Protein AF-A0A9X1P9I6-F1 (afdb_monomer_lite)

Sequence (38 aa):
MVGNKYRLIVEIDYEDKTVEVRFIGTHAEYDKVDASTV

Structure (mmCIF, N/CA/C/O backbone):
data_AF-A0A9X1P9I6-F1
#
_entry.id   AF-A0A9X1P9I6-F1
#
loop_
_atom_site.group_PDB
_atom_site.id
_atom_site.type_symbol
_atom_site.label_atom_id
_atom_site.label_alt_id
_atom_site.label_comp_id
_atom_site.label_asym_id
_atom_site.label_entity_id
_atom_site.label_seq_id
_atom_site.pdbx_PDB_ins_code
_atom_site.Cartn_x
_atom_site.Cartn_y
_atom_site.Cartn_z
_atom_site.occupancy
_atom_site.B_iso_or_equiv
_atom_site.auth_seq_id
_atom_site.auth_comp_id
_atom_site.auth_asym_id
_atom_site.auth_atom_id
_atom_site.pdbx_PDB_model_num
ATOM 1 N N . MET A 1 1 ? 22.340 1.161 -6.251 1.00 41.16 1 MET A N 1
ATOM 2 C CA . MET A 1 1 ? 21.359 1.632 -5.250 1.00 41.16 1 MET A CA 1
ATOM 3 C C . MET A 1 1 ? 19.970 1.327 -5.782 1.00 41.16 1 MET A C 1
ATOM 5 O O . MET A 1 1 ? 19.677 1.709 -6.903 1.00 41.16 1 MET A O 1
ATOM 9 N N . VAL A 1 2 ? 19.165 0.562 -5.046 1.00 54.75 2 VAL A N 1
ATOM 10 C CA . VAL A 1 2 ? 17.814 0.146 -5.450 1.00 54.75 2 VAL A CA 1
ATOM 11 C C . VAL A 1 2 ? 16.866 0.613 -4.350 1.00 54.75 2 VAL A C 1
ATOM 13 O O . VAL A 1 2 ? 16.632 -0.099 -3.383 1.00 54.75 2 VAL A O 1
ATOM 16 N N . GLY A 1 3 ? 16.405 1.855 -4.448 1.00 58.44 3 GLY A N 1
ATOM 17 C CA . GLY A 1 3 ? 15.374 2.400 -3.565 1.00 58.44 3 GLY A CA 1
ATOM 18 C C . GLY A 1 3 ? 14.062 2.500 -4.335 1.00 58.44 3 GLY A C 1
ATOM 19 O O . GLY A 1 3 ? 14.086 2.914 -5.489 1.00 58.44 3 GLY A O 1
ATOM 20 N N . ASN A 1 4 ? 12.940 2.130 -3.710 1.00 68.56 4 ASN A N 1
ATOM 21 C CA . ASN A 1 4 ? 11.570 2.308 -4.229 1.00 68.56 4 ASN A CA 1
ATOM 22 C C . ASN A 1 4 ? 11.143 1.400 -5.401 1.00 68.56 4 ASN A C 1
ATOM 24 O O . ASN A 1 4 ? 10.495 1.853 -6.340 1.00 68.56 4 ASN A O 1
ATOM 28 N N . LYS A 1 5 ? 11.466 0.100 -5.351 1.00 74.31 5 LYS A N 1
ATOM 29 C CA . LYS A 1 5 ? 10.960 -0.874 -6.344 1.00 74.31 5 LYS A CA 1
ATOM 30 C C . LYS A 1 5 ? 9.497 -1.266 -6.157 1.00 74.31 5 LYS A C 1
ATOM 32 O O . LYS A 1 5 ? 8.888 -1.724 -7.119 1.00 74.31 5 LYS A O 1
ATOM 37 N N . TYR A 1 6 ? 8.967 -1.098 -4.951 1.00 81.12 6 TYR A N 1
ATOM 38 C CA . TYR A 1 6 ? 7.633 -1.549 -4.576 1.00 81.12 6 TYR A CA 1
ATOM 39 C C . TYR A 1 6 ? 6.739 -0.375 -4.182 1.00 81.12 6 TYR A C 1
ATOM 41 O O . TYR A 1 6 ? 7.216 0.654 -3.697 1.00 81.12 6 TYR A O 1
ATOM 49 N N . ARG A 1 7 ? 5.440 -0.554 -4.396 1.00 83.88 7 ARG A N 1
ATOM 50 C CA . ARG A 1 7 ? 4.352 0.323 -3.983 1.00 83.88 7 ARG A CA 1
ATOM 51 C C . ARG A 1 7 ? 3.376 -0.480 -3.129 1.00 83.88 7 ARG A C 1
ATOM 53 O O . ARG A 1 7 ? 3.157 -1.665 -3.373 1.00 83.88 7 ARG A O 1
ATOM 60 N N . LEU A 1 8 ? 2.830 0.194 -2.127 1.00 87.94 8 LEU A N 1
ATOM 61 C CA . LEU A 1 8 ? 1.830 -0.308 -1.196 1.00 87.94 8 LEU A CA 1
ATOM 62 C C . LEU A 1 8 ? 0.626 0.632 -1.300 1.00 87.94 8 LEU A C 1
ATOM 64 O O . LEU A 1 8 ? 0.803 1.841 -1.151 1.00 87.94 8 LEU A O 1
ATOM 68 N N . ILE A 1 9 ? -0.559 0.088 -1.565 1.00 87.44 9 ILE A N 1
ATOM 69 C CA . ILE A 1 9 ? -1.833 0.808 -1.476 1.00 87.44 9 ILE A CA 1
ATOM 70 C C . ILE A 1 9 ? -2.572 0.235 -0.279 1.00 87.44 9 ILE A C 1
ATOM 72 O O . ILE A 1 9 ? -2.753 -0.981 -0.175 1.00 87.44 9 ILE A O 1
ATOM 76 N N . VAL A 1 10 ? -2.970 1.119 0.625 1.00 91.69 10 VAL A N 1
ATOM 77 C CA . VAL A 1 10 ? -3.740 0.772 1.814 1.00 91.69 10 VAL A CA 1
ATOM 78 C C . VAL A 1 10 ? -4.948 1.678 1.910 1.00 91.69 10 VAL A C 1
ATOM 80 O O . VAL A 1 10 ? -4.877 2.855 1.558 1.00 91.69 10 VAL A O 1
ATOM 83 N N . GLU A 1 11 ? -6.026 1.120 2.430 1.00 90.62 11 GLU A N 1
ATOM 84 C CA . GLU A 1 11 ? -7.147 1.875 2.954 1.00 90.62 11 GLU A CA 1
ATOM 85 C C . GLU A 1 11 ? -6.995 1.951 4.468 1.00 90.62 11 GLU A C 1
ATOM 87 O O . GLU A 1 11 ? -6.691 0.958 5.131 1.00 90.62 11 GLU A O 1
ATOM 92 N N . ILE A 1 12 ? -7.108 3.162 5.002 1.00 92.94 12 ILE A N 1
ATOM 93 C CA . ILE A 1 12 ? -6.951 3.421 6.428 1.00 92.94 12 ILE A CA 1
ATOM 94 C C . ILE A 1 12 ? -8.280 3.956 6.927 1.00 92.94 12 ILE A C 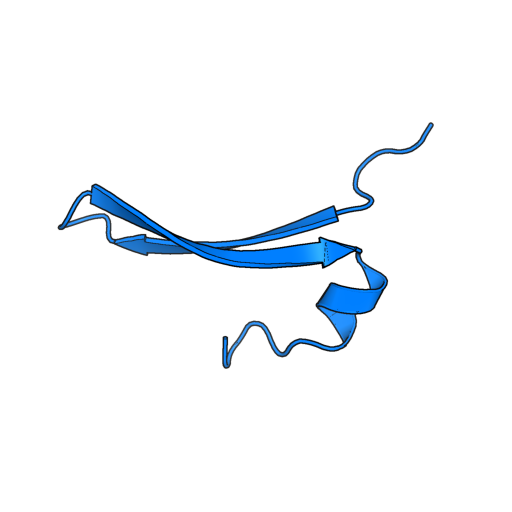1
ATOM 96 O O . ILE A 1 12 ? -8.659 5.078 6.584 1.00 92.94 12 ILE A O 1
ATOM 100 N N . ASP A 1 13 ? -8.938 3.170 7.769 1.00 94.00 13 ASP A N 1
ATOM 101 C CA . ASP A 1 13 ? -10.058 3.651 8.556 1.00 94.00 13 ASP A CA 1
ATOM 102 C C . ASP A 1 13 ? -9.518 4.187 9.885 1.00 94.00 13 ASP A C 1
ATOM 104 O O . ASP A 1 13 ? -9.038 3.445 10.748 1.00 94.00 13 ASP A O 1
ATOM 108 N N . TYR A 1 14 ? -9.545 5.509 10.038 1.00 91.94 14 TYR 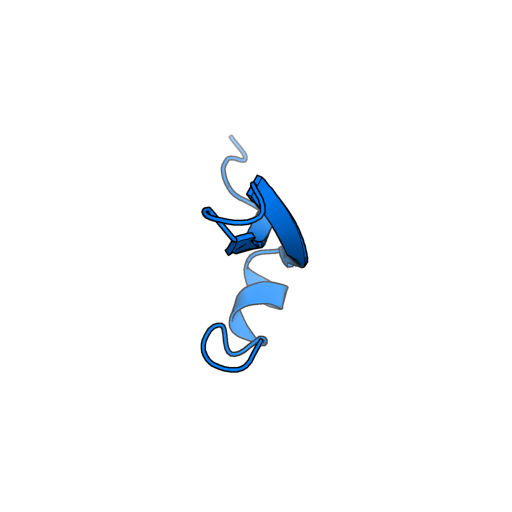A N 1
ATOM 109 C CA . TYR A 1 14 ? -9.061 6.171 11.249 1.00 91.94 14 TYR A CA 1
ATOM 110 C C . TYR A 1 14 ? -10.044 6.080 12.420 1.00 91.94 14 TYR A C 1
ATOM 112 O O . TYR A 1 14 ? -9.612 6.210 13.569 1.00 91.94 14 TYR A O 1
ATOM 120 N N . GLU A 1 15 ? -11.332 5.880 12.145 1.00 93.75 15 GLU A N 1
ATOM 121 C CA . GLU A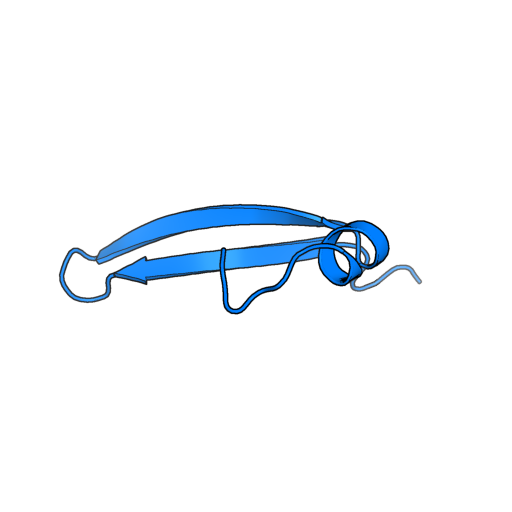 1 15 ? -12.377 5.762 13.161 1.00 93.75 15 GLU A CA 1
ATOM 122 C C . GLU A 1 15 ? -12.306 4.378 13.808 1.00 93.75 15 GLU A C 1
ATOM 124 O O . GLU A 1 15 ? -12.123 4.270 15.025 1.00 93.75 15 GLU A O 1
ATOM 129 N N . ASP A 1 16 ? -12.285 3.337 12.978 1.00 94.88 16 ASP A N 1
ATOM 130 C CA . ASP A 1 16 ? -12.137 1.946 13.411 1.00 94.88 16 ASP A CA 1
ATOM 131 C C . ASP A 1 16 ? -10.678 1.566 13.720 1.00 94.88 16 ASP A C 1
ATOM 133 O O . ASP A 1 16 ? -10.403 0.501 14.278 1.00 94.88 16 ASP A O 1
ATOM 137 N N . LYS A 1 17 ? -9.723 2.454 13.407 1.00 94.06 17 LYS A N 1
ATOM 138 C CA . LYS A 1 17 ? -8.269 2.249 13.552 1.00 94.06 17 LYS A CA 1
ATOM 139 C C . LYS A 1 1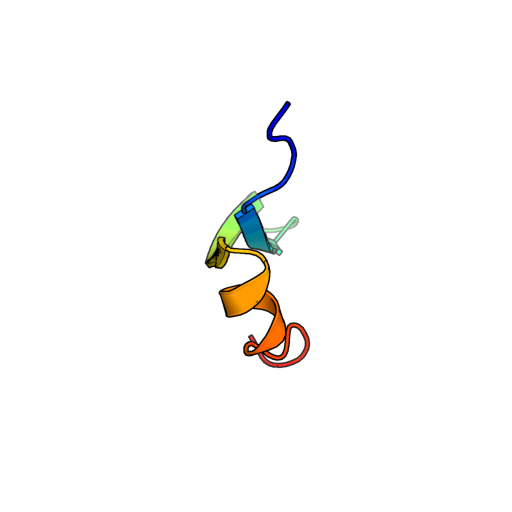7 ? -7.783 0.983 12.848 1.00 94.06 17 LYS A C 1
ATOM 141 O O . LYS A 1 17 ? -6.885 0.293 13.341 1.00 94.06 17 LYS A O 1
ATOM 146 N N . THR A 1 18 ? -8.370 0.681 11.697 1.00 93.75 18 THR A N 1
ATOM 147 C CA . THR A 1 18 ? -8.006 -0.473 10.879 1.00 93.75 18 THR A CA 1
ATOM 148 C C . THR A 1 18 ? -7.231 -0.031 9.645 1.00 93.75 18 THR A C 1
ATOM 150 O O . THR A 1 18 ? -7.354 1.092 9.156 1.00 93.75 18 THR A O 1
ATOM 153 N N . VAL A 1 19 ? -6.356 -0.917 9.172 1.00 93.44 19 VAL A N 1
ATOM 154 C CA . VAL A 1 19 ? -5.588 -0.711 7.945 1.00 93.44 19 VAL A CA 1
ATOM 155 C C . VAL A 1 19 ? -5.782 -1.940 7.082 1.00 93.44 19 VAL A C 1
ATOM 157 O O . VAL A 1 19 ? -5.358 -3.035 7.457 1.00 93.44 19 VAL A O 1
ATOM 160 N N . GLU A 1 20 ? -6.401 -1.753 5.926 1.00 92.19 20 GLU A N 1
ATOM 161 C CA . GLU A 1 20 ? -6.581 -2.796 4.930 1.00 92.19 20 GLU A CA 1
ATOM 162 C C . GLU A 1 20 ? -5.561 -2.623 3.804 1.00 92.19 20 GLU A C 1
ATOM 164 O O . GLU A 1 20 ? -5.398 -1.548 3.227 1.00 92.19 20 GLU A O 1
ATOM 169 N N . VAL A 1 21 ? -4.838 -3.696 3.486 1.00 90.25 21 VAL A N 1
ATOM 170 C CA . VAL A 1 21 ? -3.860 -3.694 2.396 1.00 90.25 21 VAL A CA 1
ATOM 171 C C . VAL A 1 21 ? -4.552 -4.098 1.104 1.00 90.25 21 VAL A C 1
ATOM 173 O O . VAL A 1 21 ? -4.851 -5.274 0.906 1.00 90.25 21 VAL A O 1
ATOM 176 N N . ARG A 1 22 ? -4.755 -3.133 0.204 1.00 87.44 22 ARG A N 1
ATOM 177 C CA . ARG A 1 22 ? -5.440 -3.357 -1.079 1.00 87.44 22 ARG A CA 1
ATOM 178 C C . ARG A 1 22 ? -4.476 -3.773 -2.190 1.00 87.44 22 ARG A C 1
ATOM 180 O O . ARG A 1 22 ? -4.869 -4.468 -3.121 1.00 87.44 22 ARG A O 1
ATOM 187 N N . PHE A 1 23 ? -3.193 -3.410 -2.085 1.00 84.31 23 PHE A N 1
ATOM 188 C CA . PHE A 1 23 ? -2.181 -3.817 -3.063 1.00 84.31 23 PHE A CA 1
ATOM 189 C C . PHE A 1 23 ? -0.749 -3.753 -2.519 1.00 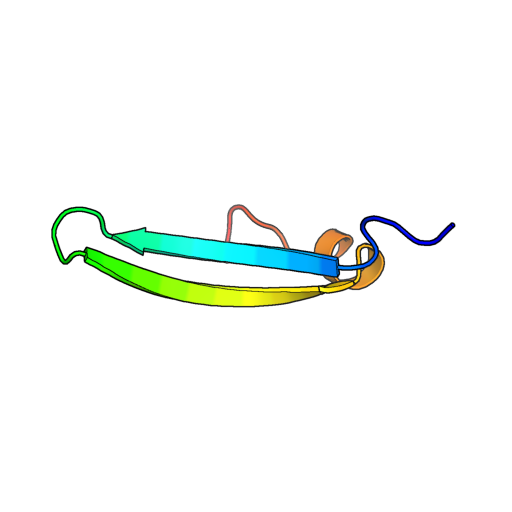84.31 23 PHE A C 1
ATOM 191 O O . PHE A 1 23 ? -0.366 -2.776 -1.876 1.00 84.31 23 PHE A O 1
ATOM 198 N N . ILE A 1 24 ? 0.077 -4.743 -2.876 1.00 87.00 24 ILE A N 1
ATOM 199 C CA . ILE A 1 24 ? 1.541 -4.697 -2.757 1.00 87.00 24 ILE A CA 1
ATOM 200 C C . ILE A 1 24 ? 2.136 -5.197 -4.070 1.00 87.00 24 ILE A C 1
ATOM 202 O O . ILE A 1 24 ? 1.881 -6.332 -4.464 1.00 87.00 24 ILE A O 1
ATOM 206 N N . GLY A 1 25 ? 2.968 -4.394 -4.724 1.00 84.94 25 GLY A N 1
ATOM 207 C CA . GLY A 1 25 ? 3.585 -4.814 -5.981 1.00 84.94 25 GLY A CA 1
ATOM 208 C C . GLY A 1 25 ? 4.670 -3.874 -6.466 1.00 84.94 25 GLY A C 1
ATOM 209 O O . GLY A 1 25 ? 4.970 -2.856 -5.842 1.00 84.94 25 GLY A O 1
ATOM 210 N N . THR A 1 26 ? 5.319 -4.235 -7.564 1.00 87.69 26 THR A N 1
ATOM 211 C CA . THR A 1 26 ? 6.365 -3.418 -8.181 1.00 87.69 26 THR A CA 1
ATOM 212 C C . THR A 1 26 ? 5.792 -2.173 -8.851 1.00 87.69 26 THR A C 1
ATOM 214 O O . THR A 1 26 ? 4.591 -2.074 -9.098 1.00 87.69 26 THR A O 1
ATOM 217 N N . HIS A 1 27 ? 6.651 -1.213 -9.205 1.00 81.12 27 HIS A N 1
ATOM 218 C CA . HIS A 1 27 ? 6.191 -0.006 -9.900 1.00 81.12 27 HIS A CA 1
ATOM 219 C C . HIS A 1 27 ? 5.486 -0.316 -11.237 1.00 81.12 27 HIS A C 1
ATOM 221 O O . HIS A 1 27 ? 4.502 0.332 -11.566 1.00 81.12 27 HIS A O 1
ATOM 227 N N . ALA A 1 28 ? 5.933 -1.357 -11.950 1.00 78.94 28 ALA A N 1
ATOM 228 C CA . ALA A 1 28 ? 5.328 -1.795 -13.209 1.00 78.94 28 ALA A CA 1
ATOM 229 C C . ALA A 1 28 ? 3.977 -2.514 -13.031 1.00 78.94 28 ALA A C 1
ATOM 231 O O . ALA A 1 28 ? 3.170 -2.546 -13.959 1.00 78.94 28 ALA A O 1
ATOM 232 N N . GLU A 1 29 ? 3.743 -3.126 -11.869 1.00 78.31 29 GLU A N 1
ATOM 233 C CA . GLU A 1 29 ? 2.448 -3.719 -11.521 1.00 78.31 29 GLU A CA 1
ATOM 234 C C . GLU A 1 29 ? 1.475 -2.639 -11.046 1.00 78.31 29 GLU A C 1
ATOM 236 O O . GLU A 1 29 ? 0.320 -2.649 -11.454 1.00 78.31 29 GLU A O 1
ATOM 241 N N . TYR A 1 30 ? 1.966 -1.667 -10.270 1.00 76.81 30 TYR A N 1
ATOM 242 C CA . TYR A 1 30 ? 1.195 -0.502 -9.843 1.00 76.81 30 TYR A CA 1
ATOM 243 C C . TYR A 1 30 ? 0.679 0.323 -11.031 1.00 76.81 30 TYR A C 1
ATOM 245 O O . TYR A 1 30 ? -0.489 0.678 -11.039 1.00 76.81 30 TYR A O 1
ATOM 253 N N . ASP A 1 31 ? 1.492 0.569 -12.066 1.00 73.81 31 ASP A N 1
ATOM 254 C CA . ASP A 1 31 ? 1.068 1.338 -13.256 1.00 73.81 31 ASP A CA 1
ATOM 255 C C . ASP A 1 31 ? -0.117 0.713 -14.018 1.00 73.81 31 ASP A C 1
ATOM 257 O O . ASP A 1 31 ? -0.766 1.384 -14.819 1.00 73.81 31 ASP A O 1
ATOM 261 N N . LYS A 1 32 ? -0.401 -0.576 -13.799 1.00 76.50 32 LYS A N 1
ATOM 262 C CA . LYS A 1 32 ? -1.534 -1.286 -14.412 1.00 76.50 32 LYS A CA 1
ATOM 263 C C . LYS A 1 32 ? -2.780 -1.308 -13.527 1.00 76.50 32 LYS A C 1
ATOM 265 O O . LYS A 1 32 ? -3.831 -1.742 -13.992 1.00 76.50 32 LYS A O 1
ATOM 270 N N . VAL A 1 33 ? -2.656 -0.898 -12.268 1.00 73.75 33 VAL A N 1
ATOM 271 C CA . VAL A 1 33 ? -3.739 -0.857 -11.286 1.00 73.75 33 VAL A CA 1
ATOM 272 C C . VAL A 1 33 ? -4.217 0.589 -11.177 1.00 73.75 33 VAL A C 1
ATOM 274 O O . VAL A 1 33 ? -3.441 1.485 -10.853 1.00 73.75 33 VAL A O 1
ATOM 277 N N . ASP A 1 34 ? -5.498 0.839 -11.445 1.00 71.94 34 ASP A N 1
ATOM 278 C CA . ASP A 1 34 ? -6.077 2.167 -11.237 1.00 71.94 34 ASP A CA 1
ATOM 279 C C . ASP A 1 34 ? -6.321 2.379 -9.739 1.00 71.94 34 ASP A C 1
ATOM 281 O O . ASP A 1 34 ? -7.314 1.902 -9.186 1.00 71.94 34 ASP A O 1
ATOM 285 N N . ALA A 1 35 ? -5.404 3.112 -9.101 1.00 64.19 35 ALA A N 1
ATOM 286 C CA . ALA A 1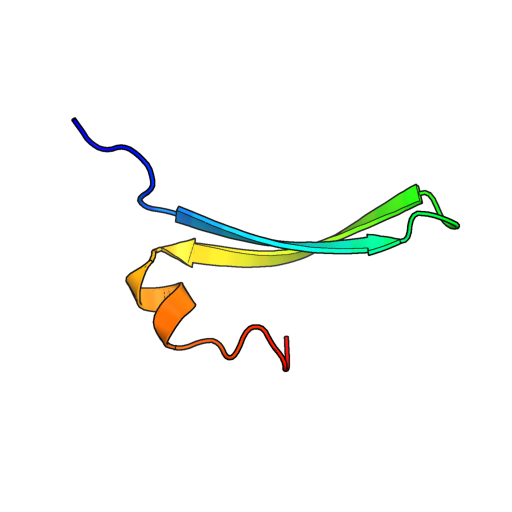 35 ? -5.425 3.471 -7.681 1.00 64.19 35 ALA A CA 1
ATOM 287 C C . ALA A 1 35 ? -6.733 4.149 -7.213 1.00 64.19 35 ALA A C 1
ATOM 289 O O . ALA A 1 35 ? -6.985 4.211 -6.015 1.00 64.19 35 ALA A O 1
ATOM 290 N N . SER A 1 36 ? -7.555 4.655 -8.136 1.00 65.81 36 SER A N 1
ATOM 291 C CA . SER A 1 36 ? -8.842 5.311 -7.859 1.00 65.81 36 SER A CA 1
ATOM 292 C C . SER A 1 36 ? -10.011 4.325 -7.791 1.00 65.81 36 SER A C 1
ATOM 294 O O . SER A 1 36 ? -11.105 4.701 -7.378 1.00 65.81 36 SER A O 1
ATOM 296 N N . THR A 1 37 ? -9.798 3.085 -8.240 1.00 62.31 37 THR A N 1
ATOM 297 C CA . THR A 1 37 ? -10.810 2.017 -8.260 1.00 62.31 37 THR A CA 1
ATOM 298 C C . THR A 1 37 ? -10.526 0.891 -7.274 1.00 62.31 37 THR A C 1
ATOM 300 O O . THR A 1 37 ? -11.411 0.061 -7.061 1.00 62.31 37 THR A O 1
ATOM 303 N N . VAL A 1 38 ? -9.305 0.838 -6.722 1.00 58.69 38 VAL A N 1
ATOM 304 C CA . VAL A 1 38 ? -8.860 -0.279 -5.878 1.00 58.69 38 VAL A CA 1
ATOM 305 C C . VAL A 1 38 ? -9.424 -0.230 -4.506 1.00 58.69 38 VAL A C 1
ATOM 307 O O . VAL A 1 38 ? -9.551 0.849 -3.878 1.00 58.69 38 VAL A O 1
#

Radius of gyration: 11.96 Å; chains: 1; bounding box: 34×11×28 Å

Foldseek 3Di:
DDPQQKDWQWDADPVVRDIGTPDIDGPVVVVVDDSVVD

Secondary structure (DSSP, 8-state):
-----EEEEEEEETTTTEEEEEEEEEHHHHTTS-TTT-

pLDDT: mean 80.12, std 13.07, range [41.16, 94.88]

Organism: NCBI:txid2906443

InterPro domains:
  IPR018669 Toxin-antitoxin system, mRNA interferase HigB [PF09907] (3-32)